Protein AF-A0AAN3NWF0-F1 (afdb_monomer)

Structure (mmCIF, N/CA/C/O backbone):
data_AF-A0AAN3NWF0-F1
#
_entry.id   AF-A0AAN3NWF0-F1
#
loop_
_atom_site.group_PDB
_atom_site.id
_atom_site.type_symbol
_atom_site.label_atom_id
_atom_site.label_alt_id
_atom_site.label_comp_id
_atom_site.label_asym_id
_atom_site.label_entity_id
_atom_site.label_seq_id
_atom_site.pdbx_PDB_ins_code
_atom_site.Cartn_x
_atom_site.Cartn_y
_atom_site.Cartn_z
_atom_site.occupancy
_atom_site.B_iso_or_equiv
_atom_site.auth_seq_id
_atom_site.auth_comp_id
_atom_site.auth_asym_id
_atom_site.auth_atom_id
_atom_site.pdbx_PDB_model_num
ATOM 1 N N . MET A 1 1 ? -50.919 20.869 -9.544 1.00 58.41 1 MET A N 1
ATOM 2 C CA . MET A 1 1 ? -49.860 20.633 -8.536 1.00 58.41 1 MET A CA 1
ATOM 3 C C . MET A 1 1 ? -48.516 20.346 -9.214 1.00 58.41 1 MET A C 1
ATOM 5 O O . MET A 1 1 ? -48.083 19.205 -9.271 1.00 58.41 1 MET A O 1
ATOM 9 N N . LYS A 1 2 ? -47.871 21.363 -9.802 1.00 60.56 2 LYS A N 1
ATOM 10 C CA . LYS A 1 2 ? -46.597 21.180 -10.532 1.00 60.56 2 LYS A CA 1
ATOM 11 C C . LYS A 1 2 ? -45.384 21.481 -9.645 1.00 60.56 2 LYS A C 1
ATOM 13 O O . LYS A 1 2 ? -44.460 20.685 -9.602 1.00 60.56 2 LYS A O 1
ATOM 18 N N . ILE A 1 3 ? -45.452 22.553 -8.852 1.00 77.25 3 ILE A N 1
ATOM 19 C CA . ILE A 1 3 ? -44.407 22.943 -7.889 1.00 77.25 3 ILE A CA 1
ATOM 20 C C . ILE A 1 3 ? -44.116 21.851 -6.854 1.00 77.25 3 ILE A C 1
ATOM 22 O O . ILE A 1 3 ? -42.958 21.507 -6.658 1.00 77.25 3 ILE A O 1
ATOM 26 N N . LEU A 1 4 ? -45.150 21.223 -6.284 1.00 80.62 4 LEU A N 1
ATOM 27 C CA . LEU A 1 4 ? -44.969 20.147 -5.303 1.00 80.62 4 LEU A CA 1
ATOM 28 C C . LEU A 1 4 ? -44.216 18.944 -5.897 1.00 80.62 4 LEU A C 1
ATOM 30 O O . LEU A 1 4 ? -43.386 18.335 -5.232 1.00 80.62 4 LEU A O 1
ATOM 34 N N . ARG A 1 5 ? -44.454 18.652 -7.183 1.00 78.81 5 ARG A N 1
ATOM 35 C CA . ARG A 1 5 ? -43.765 17.582 -7.907 1.00 78.81 5 ARG A CA 1
ATOM 36 C C . ARG A 1 5 ? -42.277 17.894 -8.091 1.00 78.81 5 ARG A C 1
ATOM 38 O O . ARG A 1 5 ? -41.449 17.012 -7.899 1.00 78.81 5 ARG A O 1
ATOM 45 N N . TYR A 1 6 ? -41.930 19.136 -8.431 1.00 83.62 6 TYR A N 1
ATOM 46 C CA . TYR A 1 6 ? -40.529 19.546 -8.590 1.00 83.62 6 TYR A CA 1
ATOM 47 C C . TYR A 1 6 ? -39.765 19.555 -7.264 1.00 83.62 6 TYR A C 1
ATOM 49 O O . TYR A 1 6 ? -38.627 19.099 -7.228 1.00 83.62 6 TYR A O 1
ATOM 57 N N . VAL A 1 7 ? -40.403 19.988 -6.172 1.00 87.12 7 VAL A N 1
ATOM 58 C CA . VAL A 1 7 ? -39.807 19.941 -4.826 1.00 87.12 7 VAL A CA 1
ATOM 59 C C . VAL A 1 7 ? -39.530 18.498 -4.399 1.00 87.12 7 VAL A C 1
ATOM 61 O O . VAL A 1 7 ? -38.458 18.212 -3.876 1.00 87.12 7 VAL A O 1
ATOM 64 N N . PHE A 1 8 ? -40.448 17.571 -4.687 1.00 86.56 8 PHE A N 1
ATOM 65 C CA . PHE A 1 8 ? -40.261 16.156 -4.364 1.00 86.56 8 PHE A CA 1
ATO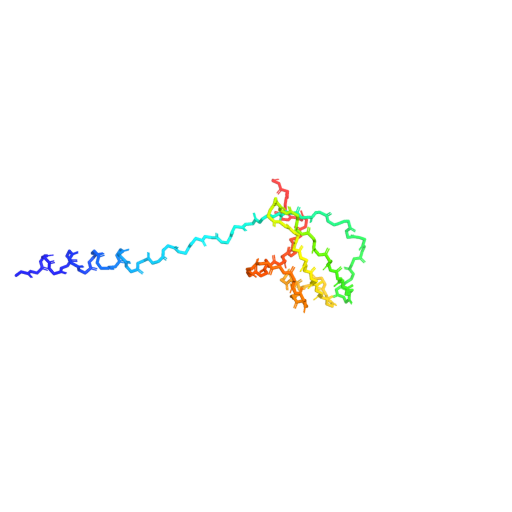M 66 C C . PHE A 1 8 ? -39.103 15.522 -5.149 1.00 86.56 8 PHE A C 1
ATOM 68 O O . PHE A 1 8 ? -38.281 14.816 -4.570 1.00 86.56 8 PHE A O 1
ATOM 75 N N . TYR A 1 9 ? -38.981 15.819 -6.449 1.00 85.00 9 TYR A N 1
ATOM 76 C CA . TYR A 1 9 ? -37.846 15.348 -7.251 1.00 85.00 9 TYR A CA 1
ATOM 77 C C . TYR A 1 9 ? -36.512 15.952 -6.806 1.00 85.00 9 TYR A C 1
ATOM 79 O O . TYR A 1 9 ? -35.502 15.253 -6.803 1.00 85.00 9 TYR A O 1
ATOM 87 N N . PHE A 1 10 ? -36.507 17.222 -6.397 1.00 83.56 10 PHE A N 1
ATOM 88 C CA . PHE A 1 10 ? -35.311 17.875 -5.872 1.00 83.56 10 PHE A CA 1
ATOM 89 C C . PHE A 1 10 ? -34.853 17.244 -4.550 1.00 83.56 10 PHE A C 1
ATOM 91 O O . PHE A 1 10 ? -33.669 16.973 -4.372 1.00 83.56 10 PHE A O 1
ATOM 98 N N . LEU A 1 11 ? -35.794 16.923 -3.657 1.00 84.62 11 LEU A N 1
ATOM 99 C CA . LEU A 1 11 ? -35.498 16.235 -2.400 1.00 84.62 11 LEU A CA 1
ATOM 100 C C . LEU A 1 11 ? -34.950 14.818 -2.639 1.00 84.62 11 LEU A C 1
ATOM 102 O O . LEU A 1 11 ? -33.982 14.409 -2.003 1.00 84.62 11 LEU A O 1
ATOM 106 N N . LEU A 1 12 ? -35.533 14.092 -3.599 1.00 83.56 12 LEU A N 1
ATOM 107 C CA . LEU A 1 12 ? -35.085 12.753 -3.981 1.00 83.56 12 LEU A CA 1
ATOM 108 C C . LEU A 1 12 ? -33.643 12.773 -4.515 1.00 83.56 12 LEU A C 1
ATOM 110 O O . LEU A 1 12 ? -32.842 11.924 -4.138 1.00 83.56 12 LEU A O 1
ATOM 114 N N . LEU A 1 13 ? -33.295 13.768 -5.338 1.00 80.75 13 LEU A N 1
ATOM 115 C CA . LEU A 1 13 ? -31.937 13.976 -5.857 1.00 80.75 13 LEU A CA 1
ATOM 116 C C . LEU A 1 13 ? -30.904 14.197 -4.742 1.00 80.75 13 LEU A C 1
ATOM 118 O O . LEU A 1 13 ? -29.804 13.659 -4.828 1.00 80.75 13 LEU A O 1
ATOM 122 N N . ILE A 1 14 ? -31.265 14.929 -3.685 1.00 79.56 14 ILE A N 1
ATOM 123 C CA . ILE A 1 14 ? -30.389 15.152 -2.522 1.00 79.56 14 ILE A CA 1
ATOM 124 C C . ILE A 1 14 ? -30.240 13.869 -1.692 1.00 79.56 14 ILE A C 1
ATOM 126 O O . ILE A 1 14 ? -29.145 13.544 -1.244 1.00 79.56 14 ILE A O 1
ATOM 130 N N . CYS A 1 15 ? -31.310 13.094 -1.504 1.00 74.62 15 CYS A N 1
ATOM 131 C CA . CYS A 1 15 ? -31.221 11.816 -0.790 1.00 74.62 15 CYS A CA 1
ATOM 132 C C . CYS A 1 15 ? -30.425 10.749 -1.563 1.00 74.62 15 CYS A C 1
ATOM 134 O O . CYS A 1 15 ? -29.835 9.864 -0.950 1.00 74.62 15 CYS A O 1
ATOM 136 N N . LEU A 1 16 ? -30.408 10.828 -2.897 1.00 72.06 16 LEU A N 1
ATOM 137 C CA . LEU A 1 16 ? -29.669 9.921 -3.780 1.00 72.06 16 LEU A CA 1
ATOM 138 C C . LEU A 1 16 ? -28.225 10.363 -4.033 1.00 72.06 16 LEU A C 1
ATOM 140 O O . LEU A 1 16 ? -27.449 9.584 -4.588 1.00 72.06 16 LEU A O 1
ATOM 144 N N . SER A 1 17 ? -27.835 11.578 -3.634 1.00 66.06 17 SER A N 1
ATOM 145 C CA . SER A 1 17 ? -26.432 11.975 -3.670 1.00 66.06 17 SER A CA 1
ATOM 146 C C . SER A 1 17 ? -25.693 11.251 -2.550 1.00 66.06 17 SER A C 1
ATOM 148 O O . SER A 1 17 ? -25.584 11.734 -1.424 1.00 66.06 17 SER A O 1
ATOM 150 N N . THR A 1 18 ? -25.193 10.055 -2.845 1.00 65.75 18 THR A N 1
ATOM 151 C CA . THR A 1 18 ? -24.194 9.407 -2.003 1.00 65.75 18 THR A CA 1
ATOM 152 C C . THR A 1 18 ? -22.971 10.313 -1.995 1.00 65.75 18 THR A C 1
ATOM 154 O O . THR A 1 18 ? -22.282 10.436 -3.008 1.00 65.75 18 THR A O 1
ATOM 157 N N . GLY A 1 19 ? -22.728 10.997 -0.878 1.00 58.81 19 GLY A N 1
ATOM 158 C CA . GLY A 1 19 ? -21.497 11.746 -0.676 1.00 58.81 19 GLY A CA 1
ATOM 159 C C . GLY A 1 19 ? -20.331 10.769 -0.730 1.00 58.81 19 GLY A C 1
ATOM 160 O O . GLY A 1 19 ? -20.073 10.065 0.244 1.00 58.81 19 GLY A O 1
ATOM 161 N N . VAL A 1 20 ? -19.661 10.681 -1.879 1.00 60.88 20 VAL A N 1
ATOM 162 C CA . VAL A 1 20 ? -18.405 9.944 -2.007 1.00 60.88 20 VAL A CA 1
ATOM 163 C C . VAL A 1 20 ? -17.404 10.679 -1.127 1.00 60.88 20 VAL A C 1
ATOM 165 O O . VAL A 1 20 ? -16.927 11.759 -1.473 1.00 60.88 20 VAL A O 1
ATOM 168 N N . GLN A 1 21 ? -17.149 10.135 0.064 1.00 58.53 21 GLN A N 1
ATOM 169 C CA . GLN A 1 21 ? -16.071 10.626 0.907 1.00 58.53 21 GLN A CA 1
ATOM 170 C C . GLN A 1 21 ? -14.756 10.345 0.182 1.00 58.53 21 GLN A C 1
ATOM 172 O O . GLN A 1 21 ? -14.524 9.230 -0.286 1.00 58.53 21 GLN A O 1
ATOM 177 N N . ALA A 1 22 ? -13.913 11.370 0.059 1.00 58.88 22 ALA A N 1
ATOM 178 C CA . ALA A 1 22 ? -12.586 11.216 -0.517 1.00 58.88 22 ALA A CA 1
ATOM 179 C C . ALA A 1 22 ? -11.796 10.163 0.276 1.00 58.88 22 ALA A C 1
ATOM 181 O O . ALA A 1 22 ? -11.871 10.121 1.508 1.00 58.88 22 ALA A O 1
ATOM 182 N N . ALA A 1 23 ? -11.044 9.315 -0.429 1.00 66.25 23 ALA A N 1
ATOM 183 C CA . ALA A 1 23 ? -10.217 8.294 0.198 1.00 66.25 23 ALA A CA 1
ATOM 184 C C . ALA A 1 23 ? -9.254 8.948 1.203 1.00 66.25 23 ALA A C 1
ATOM 186 O O . ALA A 1 23 ? -8.486 9.850 0.863 1.00 66.25 23 ALA A O 1
ATOM 187 N N . LYS A 1 24 ? -9.314 8.519 2.466 1.00 74.25 24 LYS A N 1
ATOM 188 C CA . LYS A 1 24 ? -8.471 9.076 3.526 1.00 74.25 24 LYS A CA 1
ATOM 189 C C . LYS A 1 24 ? -7.036 8.574 3.351 1.00 74.25 24 LYS A C 1
ATOM 191 O O . LYS A 1 24 ? -6.776 7.388 3.540 1.00 74.25 24 LYS A O 1
ATOM 196 N N . LYS A 1 25 ? -6.095 9.479 3.056 1.00 78.81 25 LYS A N 1
ATOM 197 C CA . LYS A 1 25 ? -4.654 9.173 3.076 1.00 78.81 25 LYS A CA 1
ATOM 198 C C . LYS A 1 25 ? -4.235 8.855 4.513 1.00 78.81 25 LYS A C 1
ATOM 200 O O . LYS A 1 25 ? -4.339 9.707 5.394 1.00 78.81 25 LYS A O 1
ATOM 205 N N . ILE A 1 26 ? -3.806 7.618 4.751 1.00 77.50 26 ILE A N 1
ATOM 206 C CA . ILE A 1 26 ? -3.445 7.133 6.092 1.00 77.50 26 ILE A CA 1
ATOM 207 C C . ILE A 1 26 ? -2.002 7.472 6.484 1.00 77.50 26 ILE A C 1
ATOM 209 O O . ILE A 1 26 ? -1.730 7.656 7.666 1.00 77.50 26 ILE A O 1
ATOM 213 N N . ALA A 1 27 ? -1.087 7.571 5.514 1.00 79.31 27 ALA A N 1
ATOM 214 C CA . ALA A 1 27 ? 0.323 7.875 5.742 1.00 79.31 27 ALA A CA 1
ATOM 215 C C . ALA A 1 27 ? 1.019 8.347 4.451 1.00 79.31 27 ALA A C 1
ATOM 217 O O . ALA A 1 27 ? 0.564 8.048 3.346 1.00 79.31 27 ALA A O 1
ATOM 218 N N . THR A 1 28 ? 2.152 9.037 4.610 1.00 80.69 28 THR A N 1
ATOM 219 C CA . THR A 1 28 ? 3.127 9.324 3.544 1.00 80.69 28 THR A CA 1
ATOM 220 C C . THR A 1 28 ? 4.467 8.728 3.964 1.00 80.69 28 THR A C 1
ATOM 222 O O . THR A 1 28 ? 4.923 8.993 5.077 1.00 80.69 28 THR A O 1
ATOM 225 N N . LEU A 1 29 ? 5.107 7.945 3.093 1.00 75.75 29 LEU A N 1
ATOM 226 C CA . LEU A 1 29 ? 6.436 7.381 3.335 1.00 75.75 29 LEU A CA 1
ATOM 227 C C . LEU A 1 29 ? 7.451 8.019 2.384 1.00 75.75 29 LEU A C 1
ATOM 229 O O . LEU A 1 29 ? 7.283 7.956 1.169 1.00 75.75 29 LEU A O 1
ATOM 233 N N . TYR A 1 30 ? 8.522 8.592 2.933 1.00 74.19 30 TYR A N 1
ATOM 234 C CA . TYR A 1 30 ? 9.639 9.105 2.142 1.00 74.19 30 TYR A CA 1
ATOM 235 C C . TYR A 1 30 ? 10.677 8.005 1.952 1.00 74.19 30 TYR A C 1
ATOM 237 O O . TYR A 1 30 ? 11.281 7.535 2.916 1.00 74.19 30 TYR A O 1
ATOM 245 N N . ILE A 1 31 ? 10.881 7.594 0.704 1.00 68.69 31 ILE A N 1
ATOM 246 C CA . ILE A 1 31 ? 11.857 6.567 0.345 1.00 68.69 31 ILE A CA 1
ATOM 247 C C . ILE A 1 31 ? 13.014 7.265 -0.373 1.00 68.69 31 ILE A C 1
ATOM 249 O O . ILE A 1 31 ? 12.773 7.935 -1.380 1.00 68.69 31 ILE A O 1
ATOM 253 N N . PRO A 1 32 ? 14.267 7.130 0.097 1.00 59.69 32 PRO A N 1
ATOM 254 C CA . PRO A 1 32 ? 15.420 7.614 -0.645 1.00 59.69 32 PRO A CA 1
ATOM 255 C C . PRO A 1 32 ? 15.600 6.739 -1.890 1.00 59.69 32 PRO A C 1
ATOM 257 O O . PRO A 1 32 ? 16.225 5.680 -1.851 1.00 59.69 32 PRO A O 1
ATOM 260 N N . ALA A 1 33 ? 15.013 7.164 -3.004 1.00 58.09 33 ALA A N 1
ATOM 261 C CA . ALA A 1 33 ? 15.202 6.521 -4.291 1.00 58.09 33 ALA A CA 1
ATOM 262 C C . ALA A 1 33 ? 16.607 6.865 -4.818 1.00 58.09 33 ALA A C 1
ATOM 264 O O . ALA A 1 33 ? 16.813 7.898 -5.453 1.00 58.09 33 ALA A O 1
ATOM 265 N N . GLY A 1 34 ? 17.599 6.008 -4.554 1.00 57.94 34 GLY A N 1
ATOM 266 C CA . GLY A 1 34 ? 18.796 5.965 -5.404 1.00 57.94 34 GLY A CA 1
ATOM 267 C C . GLY A 1 34 ? 18.369 5.660 -6.844 1.00 57.94 34 GLY A C 1
ATOM 268 O O . GLY A 1 34 ? 17.380 4.958 -7.004 1.00 57.94 34 GLY A O 1
ATOM 269 N N . SER A 1 35 ? 19.056 6.204 -7.862 1.00 53.62 35 SER A N 1
ATOM 270 C CA . SER A 1 35 ? 18.662 6.179 -9.292 1.00 53.62 35 SER A CA 1
ATOM 271 C C . SER A 1 35 ? 17.822 4.951 -9.692 1.00 53.62 35 SER A C 1
ATOM 273 O O . SER A 1 35 ? 18.354 3.889 -10.021 1.00 53.62 35 SER A O 1
ATOM 275 N N . MET A 1 36 ? 16.494 5.081 -9.619 1.00 61.53 36 MET A N 1
ATOM 276 C CA . MET A 1 36 ? 15.574 4.019 -10.008 1.00 61.53 36 MET A CA 1
ATOM 277 C C . MET A 1 36 ? 15.278 4.215 -11.488 1.00 61.53 36 MET A C 1
ATOM 279 O O . MET A 1 36 ? 14.550 5.127 -11.875 1.00 61.53 36 MET A O 1
ATOM 283 N N . GLY A 1 37 ? 15.888 3.386 -12.332 1.00 61.12 37 GLY A N 1
ATOM 284 C CA . GLY A 1 37 ? 15.550 3.353 -13.748 1.00 61.12 37 GLY A CA 1
ATOM 285 C C . GLY A 1 37 ? 14.101 2.907 -13.949 1.00 61.12 37 GLY A C 1
ATOM 286 O O . GLY A 1 37 ? 13.523 2.215 -13.113 1.00 61.12 37 GLY A O 1
ATOM 287 N N . VAL A 1 38 ? 13.515 3.246 -15.099 1.00 65.00 38 VAL A N 1
ATOM 288 C CA . VAL A 1 38 ? 12.126 2.884 -15.455 1.00 65.00 38 VAL A CA 1
ATOM 289 C C . VAL A 1 38 ? 11.867 1.370 -15.365 1.00 65.00 38 VAL A C 1
ATOM 291 O O . VAL A 1 38 ? 10.736 0.956 -15.136 1.00 65.00 38 VAL A O 1
ATOM 294 N N . LEU A 1 39 ? 12.904 0.541 -15.498 1.00 66.19 39 LEU A N 1
ATOM 295 C CA . LEU A 1 39 ? 12.827 -0.924 -15.453 1.00 66.19 39 LEU A CA 1
ATOM 296 C C . LEU A 1 39 ? 13.193 -1.525 -14.086 1.00 66.19 39 LEU A C 1
ATOM 298 O O . LEU A 1 39 ? 13.254 -2.746 -13.946 1.00 66.19 39 LEU A O 1
ATOM 302 N N . THR A 1 40 ? 13.473 -0.694 -13.082 1.00 72.56 40 THR A N 1
ATOM 303 C CA . THR A 1 40 ? 13.796 -1.174 -11.741 1.00 72.56 40 THR A CA 1
ATOM 304 C C . THR A 1 40 ? 12.515 -1.614 -11.038 1.00 72.56 40 THR A C 1
ATOM 306 O O . THR A 1 40 ? 11.618 -0.807 -10.789 1.00 72.56 40 THR A O 1
ATOM 309 N N . GLY A 1 41 ? 12.437 -2.903 -10.703 1.00 79.31 41 GLY A N 1
ATOM 310 C CA . GLY A 1 41 ? 11.388 -3.437 -9.841 1.00 79.31 41 GLY A CA 1
ATOM 311 C C . GLY A 1 41 ? 11.659 -3.169 -8.362 1.00 79.31 41 GLY A C 1
ATOM 312 O O . GLY A 1 41 ? 12.808 -3.089 -7.934 1.00 79.31 41 GLY A O 1
ATOM 313 N N . PHE A 1 42 ? 10.594 -3.049 -7.579 1.00 83.25 42 PHE A N 1
ATOM 314 C CA . PHE A 1 42 ? 10.640 -2.815 -6.140 1.00 83.25 42 PHE A CA 1
ATOM 315 C C . PHE A 1 42 ? 9.477 -3.513 -5.437 1.00 83.25 42 PHE A C 1
ATOM 317 O O . PHE A 1 42 ? 8.421 -3.762 -6.024 1.00 83.25 42 PHE A O 1
ATOM 324 N N . GLN A 1 43 ? 9.687 -3.817 -4.159 1.00 89.44 43 GLN A N 1
ATOM 325 C CA . GLN A 1 43 ? 8.691 -4.398 -3.272 1.00 89.44 43 GLN A CA 1
ATOM 326 C C . GLN A 1 43 ? 8.656 -3.604 -1.967 1.00 89.44 43 GLN A C 1
ATOM 328 O O . GLN A 1 43 ? 9.698 -3.335 -1.372 1.00 89.44 43 GLN A O 1
ATOM 333 N N . PHE A 1 44 ? 7.454 -3.277 -1.511 1.00 88.12 44 PHE A N 1
ATOM 334 C CA . PHE A 1 44 ? 7.195 -2.668 -0.217 1.00 88.12 44 PHE A CA 1
ATOM 335 C C . PHE A 1 44 ? 6.505 -3.676 0.689 1.00 88.12 44 PHE A C 1
ATOM 337 O O . PHE A 1 44 ? 5.468 -4.231 0.332 1.00 88.12 44 PHE A O 1
ATOM 344 N N . ASN A 1 45 ? 7.076 -3.887 1.872 1.00 92.00 45 ASN A N 1
ATOM 345 C CA . ASN A 1 45 ? 6.431 -4.624 2.950 1.00 92.00 45 ASN A CA 1
ATOM 346 C C . ASN A 1 45 ? 5.910 -3.590 3.953 1.00 92.00 45 ASN A C 1
ATOM 348 O O . ASN A 1 45 ? 6.694 -2.891 4.593 1.00 92.00 45 ASN A O 1
ATOM 352 N N . LEU A 1 46 ? 4.592 -3.453 4.030 1.00 90.44 46 LEU A N 1
ATOM 353 C CA . LEU A 1 46 ? 3.894 -2.506 4.885 1.00 90.44 46 LE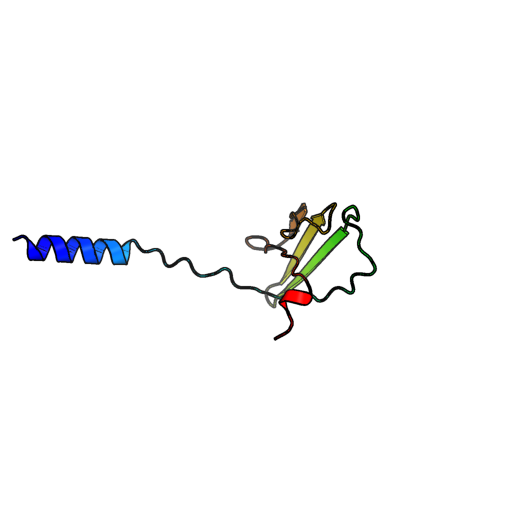U A CA 1
ATOM 354 C C . LEU A 1 46 ? 3.448 -3.213 6.165 1.00 90.44 46 LEU A C 1
ATOM 356 O O . LEU A 1 46 ? 2.773 -4.236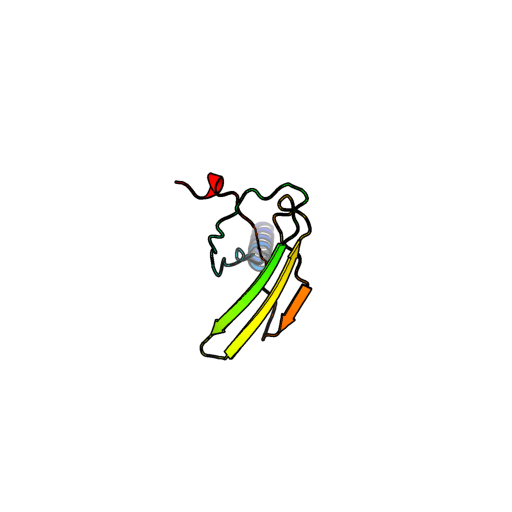 6.096 1.00 90.44 46 LEU A O 1
ATOM 360 N N . SER A 1 47 ? 3.776 -2.632 7.316 1.00 91.06 47 SER A N 1
ATOM 361 C CA . SER A 1 47 ? 3.301 -3.077 8.628 1.00 91.06 47 SER A CA 1
ATOM 362 C C . SER A 1 47 ? 2.534 -1.933 9.281 1.00 91.06 47 SER A C 1
ATOM 364 O O . SER A 1 47 ? 3.116 -0.887 9.566 1.00 91.06 47 SER A O 1
ATOM 366 N N . ILE A 1 48 ? 1.237 -2.118 9.509 1.00 88.44 48 ILE A N 1
ATOM 367 C CA . ILE A 1 48 ? 0.367 -1.145 10.174 1.00 88.44 48 ILE A CA 1
ATOM 368 C C . ILE A 1 48 ? 0.092 -1.658 11.584 1.00 88.44 48 ILE A C 1
ATOM 370 O O . ILE A 1 48 ? -0.536 -2.700 11.769 1.00 88.44 48 ILE A O 1
ATOM 374 N N . LEU A 1 49 ? 0.588 -0.928 12.580 1.00 89.44 49 LEU A N 1
ATOM 375 C CA . LEU A 1 49 ? 0.404 -1.248 13.991 1.00 89.44 49 LEU A CA 1
ATOM 376 C C . LEU A 1 49 ? -0.708 -0.365 14.556 1.00 89.44 49 LEU A C 1
ATOM 378 O O . LEU A 1 49 ? -0.579 0.858 14.595 1.00 89.44 49 LEU A O 1
ATOM 382 N N . THR A 1 50 ? -1.797 -0.997 14.980 1.00 85.06 50 THR A N 1
ATOM 383 C CA . THR A 1 50 ? -2.941 -0.356 15.639 1.00 85.06 50 THR A CA 1
ATOM 384 C C . THR A 1 50 ? -3.079 -0.895 17.065 1.00 85.06 50 THR A C 1
ATOM 386 O O . THR A 1 50 ? -2.572 -1.985 17.344 1.00 85.06 50 THR A O 1
ATOM 389 N N . PRO A 1 51 ? -3.756 -0.182 17.982 1.00 87.88 51 PRO A N 1
ATOM 390 C CA . PRO A 1 51 ? -4.067 -0.720 19.307 1.00 87.88 51 PRO A CA 1
ATOM 391 C C . PRO A 1 51 ? -4.821 -2.058 19.261 1.00 87.88 51 PRO A C 1
ATOM 393 O O . PRO A 1 51 ? -4.642 -2.897 20.139 1.00 87.88 51 PRO A O 1
ATOM 396 N N . GLU A 1 52 ? -5.639 -2.272 18.229 1.00 86.38 52 GLU A N 1
ATOM 397 C CA . GLU A 1 52 ? -6.446 -3.478 18.037 1.00 86.38 52 GLU A CA 1
ATOM 398 C C . GLU A 1 52 ? -5.635 -4.664 17.485 1.00 86.38 52 GLU A C 1
ATOM 400 O O . GLU A 1 52 ? -6.068 -5.812 17.587 1.00 86.38 52 GLU A O 1
ATOM 405 N N . GLY A 1 53 ? -4.461 -4.410 16.897 1.00 87.06 53 GLY A N 1
ATOM 406 C CA . GLY A 1 53 ? -3.582 -5.442 16.355 1.00 87.06 53 GLY A CA 1
ATOM 407 C C . GLY A 1 53 ? -2.653 -4.959 15.239 1.00 87.06 53 GLY A C 1
ATOM 408 O O . GLY A 1 53 ? -2.590 -3.775 14.900 1.00 87.06 53 GLY A O 1
ATOM 409 N N . ALA A 1 54 ? -1.925 -5.906 14.647 1.00 91.38 54 ALA A N 1
ATOM 410 C CA . ALA A 1 54 ? -1.016 -5.660 13.532 1.00 91.38 54 ALA A CA 1
ATOM 411 C C . ALA A 1 54 ? -1.616 -6.132 12.201 1.00 91.38 54 ALA A C 1
ATOM 413 O O . ALA A 1 54 ? -2.233 -7.195 12.125 1.00 91.38 54 ALA A O 1
ATOM 414 N N . GLN A 1 55 ? -1.402 -5.343 11.153 1.00 93.38 55 GLN A N 1
ATOM 415 C CA . GLN A 1 55 ? -1.784 -5.655 9.780 1.00 93.38 55 GLN A CA 1
ATOM 416 C C . GLN A 1 55 ? -0.551 -5.584 8.881 1.00 93.38 55 GLN A C 1
ATOM 418 O O . GLN A 1 55 ? 0.328 -4.745 9.088 1.00 93.38 55 GLN A O 1
ATOM 423 N N . TYR A 1 56 ? -0.490 -6.449 7.875 1.00 94.25 56 TYR A N 1
ATOM 424 C CA . TYR A 1 56 ? 0.667 -6.604 7.001 1.00 94.25 56 TYR A CA 1
ATOM 425 C C . TYR A 1 56 ? 0.242 -6.626 5.537 1.00 94.25 56 TYR A C 1
ATOM 427 O O . TYR A 1 56 ? -0.707 -7.315 5.170 1.00 94.25 56 TYR A O 1
ATOM 435 N N . GLY A 1 57 ? 0.971 -5.911 4.687 1.00 94.12 57 GLY A N 1
ATOM 436 C CA . GLY A 1 57 ? 0.740 -5.864 3.247 1.00 94.12 57 GLY A CA 1
ATOM 437 C C . GLY A 1 57 ? 2.038 -5.979 2.463 1.00 94.12 57 GLY A C 1
ATOM 438 O O . GLY A 1 57 ? 3.066 -5.452 2.878 1.00 94.12 57 GLY A O 1
ATOM 439 N N . VAL A 1 58 ? 1.992 -6.645 1.313 1.00 95.06 58 VAL A N 1
ATOM 440 C CA . VAL A 1 58 ? 3.097 -6.680 0.351 1.00 95.06 58 VAL A CA 1
ATOM 441 C C . VAL A 1 58 ? 2.615 -6.054 -0.942 1.00 95.06 58 VAL A C 1
ATOM 443 O O . VAL A 1 58 ? 1.612 -6.493 -1.501 1.00 95.06 58 VAL A O 1
ATOM 446 N N . TYR A 1 59 ? 3.342 -5.052 -1.419 1.00 92.88 59 TYR A N 1
ATOM 447 C CA . TYR A 1 59 ? 3.080 -4.358 -2.674 1.00 92.88 59 TYR A CA 1
ATOM 448 C C . TYR A 1 59 ? 4.303 -4.486 -3.562 1.00 92.88 59 TYR A C 1
ATOM 450 O O . TYR A 1 59 ? 5.426 -4.338 -3.084 1.00 92.88 59 TYR A O 1
ATOM 458 N N . GLN A 1 60 ? 4.113 -4.760 -4.846 1.00 92.06 60 GLN A N 1
ATOM 459 C CA . GLN A 1 60 ? 5.229 -4.982 -5.755 1.00 92.06 60 GLN A CA 1
ATOM 460 C C . GLN A 1 60 ? 4.947 -4.382 -7.121 1.00 92.06 60 GLN A C 1
ATOM 462 O O . GLN A 1 60 ? 3.884 -4.585 -7.700 1.00 92.06 60 GLN A O 1
ATOM 467 N N . SER A 1 61 ? 5.948 -3.703 -7.672 1.00 88.19 61 SER A N 1
ATOM 468 C CA . SER A 1 61 ? 5.938 -3.236 -9.051 1.00 88.19 61 SER A CA 1
ATOM 469 C C . SER A 1 61 ? 7.256 -3.578 -9.734 1.00 88.19 61 SER A C 1
ATOM 471 O O . SER A 1 61 ? 8.300 -3.717 -9.101 1.00 88.19 61 SER A O 1
ATOM 473 N N . ARG A 1 62 ? 7.209 -3.720 -11.058 1.00 84.56 62 ARG A N 1
ATOM 474 C CA . ARG A 1 62 ? 8.388 -3.927 -11.912 1.00 84.56 62 ARG A CA 1
ATOM 475 C C . ARG A 1 62 ? 8.897 -2.629 -12.547 1.00 84.56 62 ARG A C 1
ATOM 477 O O . ARG A 1 62 ? 9.810 -2.675 -13.361 1.00 84.56 62 ARG A O 1
ATOM 484 N N . SER A 1 63 ? 8.276 -1.497 -12.223 1.00 79.06 63 SER A N 1
ATOM 485 C CA . SER A 1 63 ? 8.600 -0.201 -12.811 1.00 79.06 63 SER A CA 1
ATOM 486 C C . SER A 1 63 ? 8.182 0.945 -11.900 1.00 79.06 63 SER A C 1
ATOM 488 O O . SER A 1 63 ? 7.081 0.938 -11.349 1.00 79.06 63 SER A O 1
ATOM 490 N N . VAL A 1 64 ? 9.030 1.971 -11.802 1.00 73.56 64 VAL A N 1
ATOM 491 C CA . VAL A 1 64 ? 8.700 3.241 -11.124 1.00 73.56 64 VAL A CA 1
ATOM 492 C C . VAL A 1 64 ? 7.740 4.119 -11.925 1.00 73.56 64 VAL A C 1
ATOM 494 O O . VAL A 1 64 ? 7.214 5.084 -11.388 1.00 73.56 64 VAL A O 1
ATOM 497 N N . ALA A 1 65 ? 7.462 3.778 -13.189 1.00 72.94 65 ALA A N 1
ATOM 498 C CA . ALA A 1 65 ? 6.411 4.436 -13.968 1.00 72.94 65 ALA A CA 1
ATOM 499 C C . ALA A 1 65 ? 4.998 4.046 -13.496 1.00 72.94 65 ALA A C 1
ATOM 501 O O . ALA A 1 65 ? 4.020 4.701 -13.850 1.00 72.94 65 ALA A O 1
ATOM 502 N N . ILE A 1 66 ? 4.880 2.973 -12.710 1.00 76.19 66 ILE A N 1
ATOM 503 C CA . ILE A 1 66 ? 3.616 2.524 -12.133 1.00 76.19 66 ILE A CA 1
ATOM 504 C C . ILE A 1 66 ? 3.444 3.229 -10.786 1.00 76.19 66 ILE A C 1
ATOM 506 O O . ILE A 1 66 ? 4.059 2.837 -9.796 1.00 76.19 66 ILE A O 1
ATOM 510 N N . LEU A 1 67 ? 2.613 4.275 -10.769 1.00 81.44 67 LEU A N 1
ATOM 511 C CA . LEU A 1 67 ? 2.345 5.068 -9.564 1.00 81.44 67 LEU A CA 1
ATOM 512 C C . LEU A 1 67 ? 1.468 4.309 -8.561 1.00 81.44 67 LEU A C 1
ATOM 514 O O . LEU A 1 67 ? 1.742 4.333 -7.366 1.00 81.44 67 LEU A O 1
AT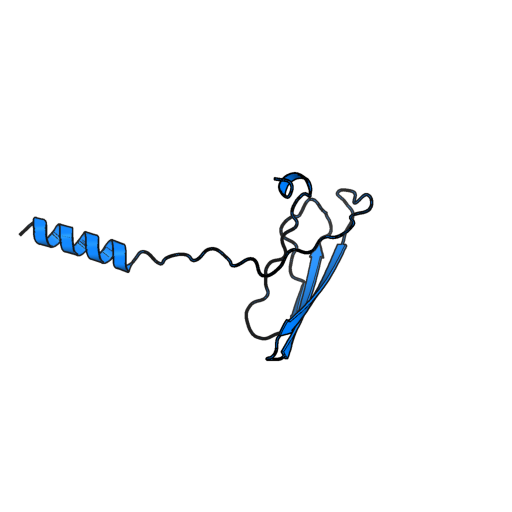OM 518 N N . ASN A 1 68 ? 0.464 3.577 -9.045 1.00 88.38 68 ASN A N 1
ATOM 519 C CA . ASN A 1 68 ? -0.397 2.752 -8.200 1.00 88.38 68 ASN A CA 1
ATOM 520 C C . ASN A 1 68 ? 0.245 1.374 -8.065 1.00 88.38 68 ASN A C 1
ATOM 522 O O . ASN A 1 68 ? 0.147 0.549 -8.976 1.00 88.38 68 ASN A O 1
ATOM 526 N N . VAL A 1 69 ? 0.934 1.130 -6.953 1.00 89.69 69 VAL A N 1
ATOM 527 C CA . VAL A 1 69 ? 1.707 -0.097 -6.757 1.00 89.69 69 VAL A CA 1
ATOM 528 C C . VAL A 1 69 ? 0.751 -1.266 -6.487 1.00 89.69 69 VAL A C 1
ATOM 530 O O . VAL A 1 69 ? -0.003 -1.217 -5.513 1.00 89.69 69 VAL A O 1
ATOM 533 N N . PRO A 1 70 ? 0.774 -2.334 -7.306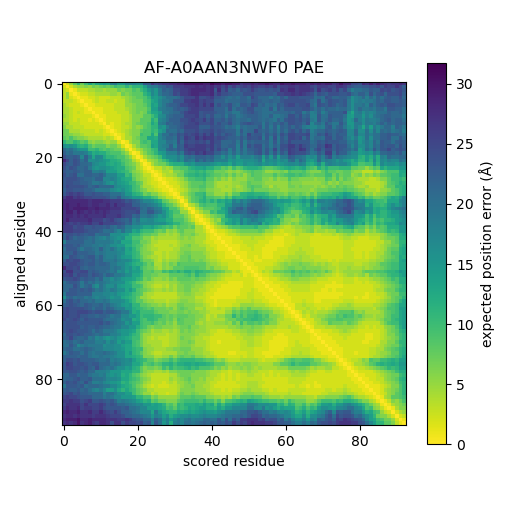 1.00 92.69 70 PRO A N 1
ATOM 534 C CA . PRO A 1 70 ? -0.104 -3.483 -7.118 1.00 92.69 70 PRO A CA 1
ATOM 535 C C . PRO A 1 70 ? 0.087 -4.173 -5.764 1.00 92.69 70 PRO A C 1
ATOM 537 O O . PRO A 1 70 ? 1.215 -4.422 -5.329 1.00 92.69 70 PRO A O 1
ATOM 540 N N . LEU A 1 71 ? -1.031 -4.534 -5.131 1.00 95.00 71 LEU A N 1
ATOM 541 C CA . LEU A 1 71 ? -1.057 -5.403 -3.958 1.00 95.00 71 LEU A CA 1
ATOM 542 C C . LEU A 1 71 ? -0.740 -6.847 -4.371 1.00 95.00 71 LEU A C 1
ATOM 544 O O . LEU A 1 71 ? -1.338 -7.382 -5.302 1.00 95.00 71 LEU A O 1
ATOM 548 N N . VAL A 1 72 ? 0.164 -7.484 -3.636 1.00 96.31 72 VAL A N 1
ATOM 549 C CA . VAL A 1 72 ? 0.517 -8.903 -3.77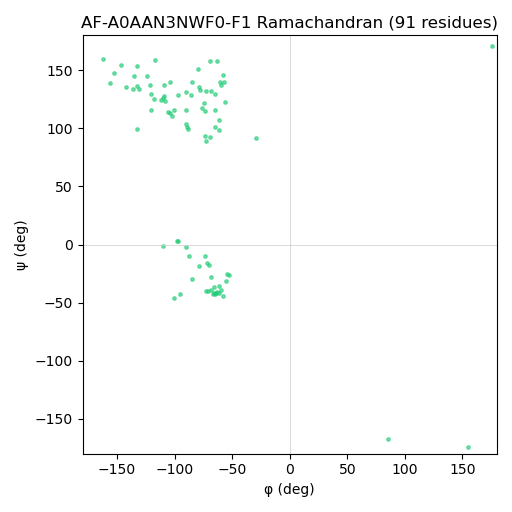7 1.00 96.31 72 VAL A CA 1
ATOM 550 C C . VAL A 1 72 ? -0.169 -9.738 -2.702 1.00 96.31 72 VAL A C 1
ATOM 552 O O . VAL A 1 72 ? -0.745 -10.780 -2.999 1.00 96.31 72 VAL A O 1
ATOM 555 N N . SER A 1 73 ? -0.126 -9.285 -1.448 1.00 95.75 73 SER A N 1
ATOM 556 C CA . SER A 1 73 ? -0.752 -9.992 -0.328 1.00 95.75 73 SER A CA 1
ATOM 557 C C . SER A 1 73 ?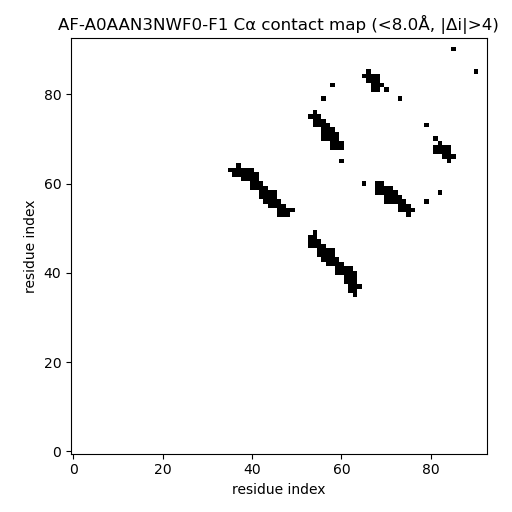 -1.150 -9.039 0.787 1.00 95.75 73 SER A C 1
ATOM 559 O O . SER A 1 73 ? -0.439 -8.070 1.048 1.00 95.75 73 SER A O 1
ATOM 561 N N . TRP A 1 74 ? -2.235 -9.357 1.488 1.00 95.69 74 TRP A N 1
ATOM 562 C CA . TRP A 1 74 ? -2.717 -8.613 2.647 1.00 95.69 74 TRP A CA 1
ATOM 563 C C . TRP A 1 74 ? -3.124 -9.565 3.769 1.00 95.69 74 TRP A C 1
ATOM 565 O O . TRP A 1 74 ? -3.843 -10.535 3.536 1.00 95.69 74 TRP A O 1
ATOM 575 N N . THR A 1 75 ? -2.690 -9.246 4.982 1.00 94.62 75 THR A N 1
ATOM 576 C CA . THR A 1 75 ? -2.995 -9.969 6.213 1.00 94.62 75 THR A CA 1
ATOM 577 C C . THR A 1 75 ? -3.417 -8.953 7.264 1.00 94.62 75 THR A C 1
ATOM 579 O O . THR A 1 75 ? -2.582 -8.300 7.883 1.00 94.62 75 THR A O 1
ATOM 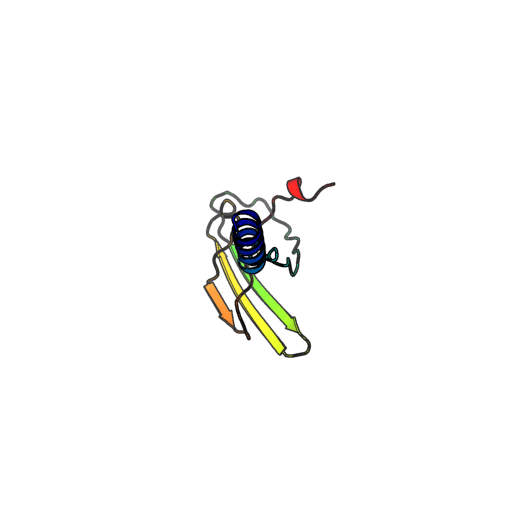582 N N . GLY A 1 76 ? -4.717 -8.800 7.476 1.00 88.12 76 GLY A N 1
ATOM 583 C CA . GLY A 1 76 ? -5.262 -7.832 8.419 1.00 88.12 76 GLY A CA 1
ATOM 584 C C . GLY A 1 76 ? -6.783 -7.802 8.367 1.00 88.12 76 GLY A C 1
ATOM 585 O O . GLY A 1 76 ? -7.397 -8.418 7.497 1.00 88.12 76 GLY A O 1
ATOM 586 N N . GLN A 1 77 ? -7.396 -7.091 9.309 1.00 82.19 77 GLN A N 1
ATOM 587 C CA . GLN A 1 77 ? -8.840 -6.866 9.301 1.00 82.19 77 GLN A CA 1
ATOM 588 C C . GLN A 1 77 ? -9.188 -5.768 8.286 1.00 82.19 77 GLN A C 1
ATOM 590 O O . GLN A 1 77 ? -8.565 -4.709 8.283 1.00 82.19 77 GLN A O 1
ATOM 595 N N . GLY A 1 78 ? -10.202 -6.008 7.451 1.00 84.25 78 GLY A N 1
ATOM 596 C CA . GLY A 1 78 ? -10.704 -5.034 6.477 1.00 84.25 78 GLY A CA 1
ATOM 597 C C . GLY A 1 78 ? -9.965 -5.012 5.134 1.00 84.25 78 GLY A C 1
ATOM 598 O O . GLY A 1 78 ? -9.209 -5.923 4.792 1.00 84.25 78 GLY A O 1
ATOM 599 N N . THR A 1 79 ? -10.241 -3.969 4.349 1.00 87.94 79 THR A N 1
ATOM 600 C CA . THR A 1 79 ? -9.695 -3.774 2.999 1.00 87.94 79 THR A CA 1
ATOM 601 C C . THR A 1 79 ? -8.268 -3.240 3.059 1.00 87.94 79 THR A C 1
ATOM 603 O O . THR A 1 79 ? -7.986 -2.302 3.804 1.00 87.94 79 THR A O 1
ATOM 606 N N . ALA A 1 80 ? -7.379 -3.809 2.244 1.00 89.69 80 ALA A N 1
ATOM 607 C CA . ALA A 1 80 ? -6.012 -3.324 2.110 1.00 89.69 80 ALA A CA 1
ATOM 608 C C . ALA A 1 80 ? -5.986 -1.866 1.608 1.00 89.69 80 ALA A C 1
ATOM 610 O O . ALA A 1 80 ? -6.757 -1.522 0.707 1.00 89.69 80 A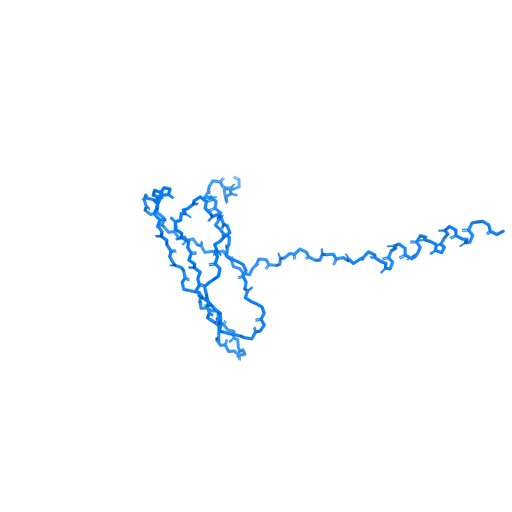LA A O 1
ATOM 611 N N . PRO A 1 81 ? -5.096 -1.010 2.135 1.00 89.00 81 PRO A N 1
ATOM 612 C CA . PRO A 1 81 ? -4.918 0.335 1.607 1.00 89.00 81 PRO A CA 1
ATOM 613 C C . PRO A 1 81 ? -4.278 0.300 0.215 1.00 89.00 81 PRO A C 1
ATOM 615 O O . PRO A 1 81 ? -3.590 -0.651 -0.156 1.00 89.00 81 PRO A O 1
ATOM 618 N N . GLU A 1 82 ? -4.467 1.362 -0.557 1.00 91.06 82 GLU A N 1
ATOM 619 C CA . GLU A 1 82 ? -3.743 1.546 -1.814 1.00 91.06 82 GLU A CA 1
ATOM 620 C C . GLU A 1 82 ? -2.385 2.200 -1.554 1.00 91.06 82 GLU A C 1
ATOM 622 O O . GLU A 1 82 ? -2.274 3.118 -0.736 1.00 91.06 82 GLU A O 1
ATOM 627 N N . LEU A 1 83 ? -1.353 1.742 -2.265 1.00 88.06 83 LEU A N 1
ATOM 628 C CA . LEU A 1 83 ? -0.030 2.348 -2.220 1.00 88.06 83 LEU A CA 1
ATOM 629 C C . LEU A 1 83 ? 0.205 3.163 -3.490 1.00 88.06 83 LEU A C 1
ATOM 631 O O . LEU A 1 83 ? 0.323 2.612 -4.584 1.00 88.06 83 LEU A O 1
ATOM 635 N N . HIS A 1 84 ? 0.298 4.477 -3.311 1.00 87.31 84 HIS A N 1
ATOM 636 C CA . HIS A 1 84 ? 0.536 5.443 -4.376 1.00 87.31 84 HIS A CA 1
ATOM 637 C C . HIS A 1 84 ? 1.942 6.024 -4.248 1.00 87.31 84 HIS A C 1
ATOM 639 O O . HIS A 1 84 ? 2.327 6.495 -3.176 1.00 87.31 84 HIS A O 1
ATOM 645 N N . LEU A 1 85 ? 2.708 5.984 -5.335 1.00 81.50 85 LEU A N 1
ATOM 646 C CA . LEU A 1 85 ? 3.975 6.691 -5.454 1.00 81.50 85 LEU A CA 1
ATOM 647 C C . LEU A 1 85 ? 3.712 8.115 -5.927 1.00 81.50 85 LEU A C 1
ATOM 649 O O . LEU A 1 85 ? 3.042 8.337 -6.934 1.00 81.50 85 LEU A O 1
ATOM 653 N N . GLU A 1 86 ? 4.277 9.072 -5.207 1.00 77.00 86 GLU A N 1
ATOM 654 C CA . GLU A 1 86 ? 4.221 10.491 -5.542 1.00 77.00 86 GLU A CA 1
ATOM 655 C C . GLU A 1 86 ? 5.619 10.941 -5.992 1.00 77.00 86 GLU A C 1
ATOM 657 O O . GLU A 1 86 ? 6.630 10.549 -5.403 1.00 77.00 86 GLU A O 1
ATOM 662 N N . ASP A 1 87 ? 5.698 11.747 -7.056 1.00 68.62 87 ASP A N 1
ATOM 663 C CA . ASP A 1 87 ? 6.961 12.370 -7.469 1.00 68.62 87 ASP A CA 1
ATOM 664 C C . ASP A 1 87 ? 7.354 13.402 -6.402 1.00 68.62 87 ASP A C 1
ATOM 666 O O . ASP A 1 87 ? 6.541 14.248 -6.028 1.00 68.62 87 ASP A O 1
ATOM 670 N N . ALA A 1 88 ? 8.606 13.386 -5.937 1.00 61.53 88 ALA A N 1
ATOM 671 C CA . ALA A 1 88 ? 9.112 14.352 -4.959 1.00 61.53 88 ALA A CA 1
ATOM 672 C C . ALA A 1 88 ? 8.877 15.819 -5.380 1.00 61.53 88 ALA A C 1
ATOM 674 O O . ALA A 1 88 ? 8.721 16.690 -4.526 1.00 61.53 88 ALA A O 1
ATOM 675 N N . ARG A 1 89 ? 8.783 16.097 -6.688 1.00 58.59 89 ARG A N 1
ATOM 676 C CA . ARG A 1 89 ? 8.479 17.429 -7.243 1.00 58.59 89 ARG A CA 1
ATOM 677 C C . ARG A 1 89 ? 7.039 17.894 -7.014 1.00 58.59 89 ARG A C 1
ATOM 679 O O . ARG A 1 89 ? 6.775 19.082 -7.138 1.00 58.59 89 ARG A O 1
ATOM 686 N N . THR A 1 90 ? 6.123 16.987 -6.682 1.00 56.00 90 THR A N 1
ATOM 687 C CA . THR A 1 90 ? 4.720 17.307 -6.356 1.00 56.00 90 THR A CA 1
ATOM 688 C C . THR A 1 90 ? 4.477 17.576 -4.867 1.00 56.00 90 THR A C 1
ATOM 690 O O . THR A 1 90 ? 3.361 17.919 -4.492 1.00 56.00 90 THR A O 1
ATOM 693 N N . ILE A 1 91 ? 5.509 17.450 -4.021 1.00 55.06 91 ILE A N 1
ATOM 694 C CA . ILE A 1 91 ? 5.404 17.525 -2.549 1.00 55.06 91 ILE A CA 1
ATOM 695 C C . ILE A 1 91 ? 6.051 18.809 -1.982 1.00 55.06 91 ILE A C 1
ATOM 697 O O . ILE A 1 91 ? 6.020 19.038 -0.775 1.00 55.06 91 ILE A O 1
ATOM 701 N N . LEU A 1 92 ? 6.638 19.665 -2.825 1.00 42.72 92 LEU A N 1
ATOM 702 C CA . LEU A 1 92 ? 7.168 20.963 -2.395 1.00 42.72 92 LEU A CA 1
ATOM 703 C C . LEU A 1 92 ? 6.075 22.046 -2.508 1.00 42.72 92 LEU A C 1
ATOM 705 O O . LEU A 1 92 ? 5.417 22.096 -3.550 1.00 42.72 92 LEU A O 1
ATOM 709 N N . PRO A 1 93 ? 5.859 22.869 -1.462 1.00 51.97 93 PRO A N 1
ATOM 710 C CA . PRO A 1 93 ? 4.930 23.999 -1.502 1.00 51.97 93 PRO A CA 1
ATOM 711 C C . PRO A 1 93 ? 5.378 25.106 -2.465 1.00 51.97 93 PRO A C 1
ATOM 713 O O . PRO A 1 93 ? 6.604 25.246 -2.692 1.00 51.97 93 PRO A O 1
#

Foldseek 3Di:
DVVVVVVVVVVVVVVPPPPPDPDDDPDDDDDPDDPFPQQAKDKDWDWDQDPVGIKIWIWIDRGPVPQFTDTDDIDDPDDDDIHGHDDPVVVDD

Nearest PDB structures (foldseek):
  5xfu-assembly1_B  TM=5.779E-01  e=3.797E-01  Dioscoreophyllum cumminsii
  7d75-assembly2_D  TM=4.032E-01  e=3.797E-01  Dioscoreophyllum cumminsii
  6lay-assembly1_B  TM=3.969E-01  e=6.070E-01  Dioscoreophyllum cumminsii
  8x2j-assembly1_B  TM=3.966E-01  e=2.956E+00  Chloroflexus aurantiacus J-10-fl
  4k15-assembly1_A-2  TM=3.967E-01  e=4.202E+00  Listeria monocytogenes EGD-e

Organism: Escherichia coli (NCBI:txid562)

Solvent-accessible surface area (backbone atoms only — not comparable to full-atom values): 6154 Å² total; per-residue (Å²): 126,64,68,65,52,53,53,52,53,53,52,51,53,58,74,65,55,73,79,78,72,76,84,78,82,88,78,86,84,91,72,90,76,66,93,73,49,68,74,43,58,53,75,48,80,47,77,49,82,49,98,93,47,72,28,40,36,35,30,46,39,62,26,70,80,52,38,70,38,42,79,74,46,75,49,57,89,77,81,77,82,85,48,72,63,75,63,76,83,77,72,63,133

pLDDT: mean 78.41, std 12.87, range [42.72, 96.31]

Radius of gyration: 21.09 Å; Cα contacts (8 Å, |Δi|>4): 94; chains: 1; bounding box: 69×34×35 Å

Secondary structure (DSSP, 8-state):
--HHHHHHHHHHHHHH----PPP-----------S--TT--EEEEEEEEETTEEEEEEEEES-TT-SEEPEEEEESSSPPPPEE---GGGS--

Sequence (93 aa):
MKILRYVFYFLLLICLSTGVQAAKKIATLYIPAGSMGVLTGFQFNLSILTPEGAQYGVYQSRSVAILNVPLVSWTGQGTAPELHLEDARTILP

Mean predicted aligned error: 11.72 Å